Protein AF-U9TV79-F1 (afdb_monomer)

Structure (mmCIF, N/CA/C/O backbone):
data_AF-U9TV79-F1
#
_entry.id   AF-U9TV79-F1
#
loop_
_atom_site.group_PDB
_atom_site.id
_atom_site.type_symbol
_atom_site.label_atom_id
_atom_site.label_alt_id
_atom_site.label_comp_id
_atom_site.label_asym_id
_atom_site.label_entity_id
_atom_site.label_seq_id
_atom_site.pdbx_PDB_ins_code
_atom_site.Cartn_x
_atom_site.Cartn_y
_atom_site.Cartn_z
_atom_site.occupancy
_atom_site.B_iso_or_equiv
_atom_site.auth_seq_id
_atom_site.auth_comp_id
_atom_site.auth_asym_id
_atom_site.auth_atom_id
_atom_site.pdbx_PDB_model_num
ATOM 1 N N . PRO A 1 1 ? -19.596 -10.153 -5.693 1.00 40.66 1 PRO A N 1
ATOM 2 C CA . PRO A 1 1 ? -18.475 -10.473 -4.775 1.00 40.66 1 PRO A CA 1
ATOM 3 C C . PRO A 1 1 ? -17.218 -10.885 -5.562 1.00 40.66 1 PRO A C 1
ATOM 5 O O . PRO A 1 1 ? -17.305 -11.765 -6.406 1.00 40.66 1 PRO A O 1
ATOM 8 N N . GLY A 1 2 ? -16.085 -10.211 -5.334 1.00 53.47 2 GLY A N 1
ATOM 9 C CA . GLY A 1 2 ? -14.837 -10.429 -6.085 1.00 53.47 2 GLY A CA 1
ATOM 10 C C . GLY A 1 2 ? -14.414 -9.195 -6.882 1.00 53.47 2 GLY A C 1
ATOM 11 O O . GLY A 1 2 ? -14.648 -9.118 -8.082 1.00 53.47 2 GLY A O 1
ATOM 12 N N . LEU A 1 3 ? -13.829 -8.206 -6.201 1.00 84.19 3 LEU A N 1
ATOM 13 C CA . LEU A 1 3 ? -13.266 -7.006 -6.843 1.00 84.19 3 LEU A CA 1
ATOM 14 C C . LEU A 1 3 ? -11.780 -6.810 -6.535 1.00 84.19 3 LEU A C 1
ATOM 16 O O . LEU A 1 3 ? -11.086 -6.181 -7.335 1.00 84.19 3 LEU A O 1
ATOM 20 N N . LEU A 1 4 ? -11.300 -7.347 -5.409 1.00 95.25 4 LEU A N 1
ATOM 21 C CA . LEU A 1 4 ? -9.910 -7.231 -4.984 1.00 95.25 4 LEU A CA 1
ATOM 22 C C . LEU A 1 4 ? -9.032 -8.229 -5.741 1.00 95.25 4 LEU A C 1
ATOM 24 O O . LEU A 1 4 ? -9.396 -9.393 -5.891 1.00 95.25 4 LEU A O 1
ATOM 28 N N . ILE A 1 5 ? -7.892 -7.749 -6.227 1.00 95.94 5 ILE A N 1
ATOM 29 C CA . ILE A 1 5 ? -6.886 -8.540 -6.949 1.00 95.94 5 ILE A CA 1
ATOM 30 C C . ILE A 1 5 ? -5.613 -8.743 -6.124 1.00 95.94 5 ILE A C 1
ATOM 32 O O . ILE A 1 5 ? -4.807 -9.610 -6.444 1.00 95.94 5 ILE A O 1
ATOM 36 N N . ASN A 1 6 ? -5.433 -7.958 -5.063 1.00 97.69 6 ASN A N 1
ATOM 37 C CA . ASN A 1 6 ? -4.346 -8.103 -4.110 1.00 97.69 6 ASN A CA 1
ATOM 38 C C . ASN A 1 6 ? -4.843 -7.637 -2.733 1.00 97.69 6 ASN A C 1
ATOM 40 O O . ASN A 1 6 ? -5.549 -6.635 -2.627 1.00 97.69 6 ASN A O 1
ATOM 44 N N . VAL A 1 7 ? -4.548 -8.428 -1.703 1.00 97.75 7 VAL A N 1
ATOM 45 C CA . VAL A 1 7 ? -4.992 -8.235 -0.318 1.00 97.75 7 VAL A CA 1
ATOM 46 C C . VAL A 1 7 ? -3.806 -8.537 0.586 1.00 97.75 7 VAL A C 1
ATOM 48 O O . VAL A 1 7 ? -3.082 -9.499 0.340 1.00 97.75 7 VAL A O 1
ATOM 51 N N . SER A 1 8 ? -3.625 -7.734 1.629 1.00 98.31 8 SER A N 1
ATOM 52 C CA . SER A 1 8 ? -2.598 -7.927 2.647 1.00 98.31 8 SER A CA 1
ATOM 53 C C . SER A 1 8 ? -3.221 -7.841 4.033 1.00 98.31 8 SER A C 1
ATOM 55 O O . SER A 1 8 ? -4.070 -6.985 4.284 1.00 98.31 8 SER A O 1
ATOM 57 N N . VAL A 1 9 ? -2.777 -8.727 4.922 1.00 97.94 9 VAL A N 1
ATOM 58 C CA . VAL A 1 9 ? -3.260 -8.869 6.300 1.00 97.94 9 VAL A CA 1
ATOM 59 C C . VAL A 1 9 ? -2.055 -8.851 7.235 1.00 97.94 9 VAL A C 1
ATOM 61 O O . VAL A 1 9 ? -1.093 -9.579 6.997 1.00 97.94 9 VAL A O 1
ATOM 64 N N . ALA A 1 10 ? -2.116 -8.046 8.291 1.00 97.69 10 ALA A N 1
ATOM 65 C CA . ALA A 1 10 ? -1.122 -8.004 9.357 1.00 97.69 10 ALA A CA 1
ATOM 66 C C . ALA A 1 10 ? -1.587 -8.792 10.594 1.00 97.69 10 ALA A C 1
ATOM 68 O O . ALA A 1 10 ? -2.772 -9.091 10.760 1.00 97.69 10 ALA A O 1
ATOM 69 N N . SER A 1 11 ? -0.650 -9.115 11.489 1.00 96.25 11 SER A N 1
ATOM 70 C CA . SER A 1 11 ? -0.927 -9.867 12.723 1.00 96.25 11 SER A CA 1
ATOM 71 C C . SER A 1 11 ? -1.805 -9.112 13.727 1.00 96.25 11 SER A C 1
ATOM 73 O O . SER A 1 11 ? -2.468 -9.748 14.541 1.00 96.25 11 SER A O 1
ATOM 75 N N . ASP A 1 12 ? -1.846 -7.779 13.655 1.00 96.44 12 ASP A N 1
ATOM 76 C CA . ASP A 1 12 ? -2.717 -6.919 14.468 1.00 96.44 12 ASP A CA 1
ATOM 77 C C . ASP A 1 12 ? -4.168 -6.846 13.945 1.00 96.44 12 ASP A C 1
ATOM 79 O O . ASP A 1 12 ? -5.001 -6.139 14.510 1.00 96.44 12 ASP A O 1
ATOM 83 N N . GLY A 1 13 ? -4.487 -7.582 12.874 1.00 97.19 13 GLY A N 1
ATOM 84 C CA . GLY A 1 13 ? -5.804 -7.580 12.239 1.00 97.19 13 GLY A CA 1
ATOM 85 C C . GLY A 1 13 ? -6.000 -6.468 11.207 1.00 97.19 13 GLY A C 1
ATOM 86 O O . GLY A 1 13 ? -7.083 -6.366 10.628 1.00 97.19 13 GLY A O 1
ATOM 87 N N . THR A 1 14 ? -4.977 -5.655 10.926 1.00 98.06 14 THR A N 1
ATOM 88 C CA . THR A 1 14 ? -5.020 -4.669 9.842 1.00 98.06 14 THR A CA 1
ATOM 89 C C . THR A 1 14 ? -5.138 -5.379 8.499 1.00 98.06 14 THR A C 1
ATOM 91 O O . THR A 1 14 ? -4.324 -6.239 8.165 1.00 98.06 14 THR A O 1
ATOM 94 N N . VAL A 1 15 ? -6.135 -4.997 7.695 1.00 98.31 15 VAL A N 1
ATOM 95 C CA . VAL A 1 15 ? -6.328 -5.547 6.349 1.00 98.31 15 VAL A CA 1
ATOM 96 C C . VAL A 1 15 ? -6.504 -4.434 5.331 1.00 98.31 15 VAL A C 1
ATOM 98 O O . VAL A 1 15 ? -7.324 -3.527 5.503 1.00 98.31 15 VAL A O 1
ATOM 101 N N . TRP A 1 16 ? -5.761 -4.554 4.237 1.00 98.62 16 TRP A N 1
ATOM 102 C CA . TRP A 1 16 ? -5.850 -3.684 3.075 1.00 98.62 16 TRP A CA 1
ATOM 103 C C . TRP A 1 16 ? -6.001 -4.504 1.803 1.00 98.62 16 TRP A C 1
ATOM 105 O O . TRP A 1 16 ? -5.552 -5.645 1.725 1.00 98.62 16 TRP A O 1
ATOM 115 N N . GLY A 1 17 ? -6.601 -3.913 0.779 1.00 98.19 17 GLY A N 1
ATOM 116 C CA . GLY A 1 17 ? -6.682 -4.534 -0.531 1.00 98.19 17 GLY A CA 1
ATOM 117 C C . GLY A 1 17 ? -6.803 -3.523 -1.653 1.00 98.19 17 GLY A C 1
ATOM 118 O O . GLY A 1 17 ? -7.205 -2.379 -1.448 1.00 98.19 17 GLY A O 1
ATOM 119 N N . VAL A 1 18 ? -6.460 -3.967 -2.856 1.00 98.31 18 VAL A N 1
ATOM 120 C CA . VAL A 1 18 ? -6.590 -3.193 -4.091 1.00 98.31 18 VAL A CA 1
ATOM 121 C C . VAL A 1 18 ? -7.464 -3.929 -5.093 1.00 98.31 18 VAL A C 1
ATOM 123 O O . VAL A 1 18 ? -7.394 -5.155 -5.225 1.00 98.31 18 VAL A O 1
ATOM 126 N N . SER A 1 19 ? -8.314 -3.185 -5.798 1.00 97.44 19 SER A N 1
ATOM 127 C CA . SER A 1 19 ? -9.211 -3.731 -6.816 1.00 97.44 19 SER A CA 1
ATOM 128 C C . SER A 1 19 ? -8.578 -3.797 -8.201 1.00 97.44 19 SER A C 1
ATOM 130 O O . SER A 1 19 ? -7.542 -3.188 -8.468 1.00 97.44 19 SER A O 1
ATOM 132 N N . ARG A 1 20 ? -9.246 -4.480 -9.139 1.00 95.62 20 ARG A N 1
ATOM 133 C CA . ARG A 1 20 ? -8.864 -4.465 -10.565 1.00 95.62 20 ARG A CA 1
ATOM 134 C C . ARG A 1 20 ? -8.802 -3.046 -11.155 1.00 95.62 20 ARG A C 1
ATOM 136 O O . ARG A 1 20 ? -7.981 -2.784 -12.028 1.00 95.62 20 ARG A O 1
ATOM 143 N N . ASN A 1 21 ? -9.619 -2.123 -10.643 1.00 96.06 21 ASN A N 1
ATOM 144 C CA . ASN A 1 21 ? -9.626 -0.707 -11.032 1.00 96.06 21 ASN A CA 1
ATOM 145 C C . ASN A 1 21 ? -8.563 0.125 -10.290 1.00 96.06 21 ASN A C 1
ATOM 147 O O . ASN A 1 21 ? -8.567 1.361 -10.371 1.00 96.06 21 ASN A O 1
ATOM 151 N N . ARG A 1 22 ? -7.658 -0.550 -9.567 1.00 97.19 22 ARG A N 1
ATOM 152 C CA . ARG A 1 22 ? -6.606 0.023 -8.721 1.00 97.19 22 ARG A CA 1
ATOM 153 C C . ARG A 1 22 ? -7.135 0.845 -7.545 1.00 97.19 22 ARG A C 1
ATOM 155 O O . ARG A 1 22 ? -6.374 1.595 -6.949 1.00 97.19 22 ARG A O 1
ATOM 162 N N . ASP A 1 23 ? -8.425 0.739 -7.221 1.00 97.88 23 ASP A N 1
ATOM 163 C CA . ASP A 1 23 ? -8.995 1.374 -6.028 1.00 97.88 23 ASP A CA 1
ATOM 164 C C . ASP A 1 23 ? -8.464 0.697 -4.771 1.00 97.88 23 ASP A C 1
ATOM 166 O O . ASP A 1 23 ? -8.329 -0.527 -4.745 1.00 97.88 23 ASP A O 1
ATOM 170 N N . ILE A 1 24 ? -8.191 1.492 -3.742 1.00 98.44 24 ILE A N 1
ATOM 171 C CA . ILE A 1 24 ? -7.613 1.033 -2.483 1.00 98.44 24 ILE A CA 1
ATOM 172 C C . ILE A 1 24 ? -8.725 0.919 -1.445 1.00 98.44 24 ILE A C 1
ATOM 174 O O . ILE A 1 24 ? -9.577 1.800 -1.346 1.00 98.44 24 ILE A O 1
ATOM 178 N N . PHE A 1 25 ? -8.703 -0.145 -0.651 1.00 98.12 25 PHE A N 1
ATOM 179 C CA . PHE A 1 25 ? -9.666 -0.380 0.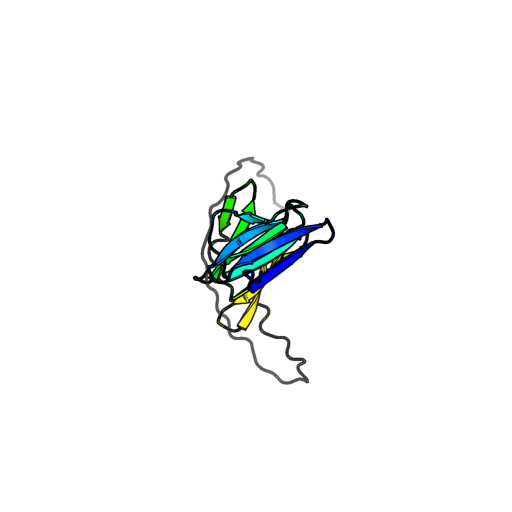414 1.00 98.12 25 PHE A CA 1
ATOM 180 C C . PHE A 1 25 ? -8.967 -0.799 1.706 1.00 98.12 25 PHE A C 1
ATOM 182 O O . PHE A 1 25 ? -8.010 -1.574 1.677 1.00 98.12 25 PHE A O 1
ATOM 189 N N . ARG A 1 26 ? -9.490 -0.328 2.840 1.00 98.06 26 ARG A N 1
ATOM 190 C CA . ARG A 1 26 ? -9.113 -0.756 4.192 1.00 98.06 26 ARG A CA 1
ATOM 191 C C . ARG A 1 26 ? -10.310 -1.429 4.859 1.00 98.06 26 ARG A C 1
ATOM 193 O O . ARG A 1 26 ? -11.423 -0.910 4.796 1.00 98.06 26 ARG A O 1
ATOM 200 N N . TRP A 1 27 ? -10.090 -2.566 5.504 1.00 97.94 27 TRP A N 1
ATOM 201 C CA . TRP A 1 27 ? -11.107 -3.212 6.330 1.00 97.94 27 TRP A CA 1
ATOM 202 C C . TRP A 1 27 ? -11.221 -2.508 7.684 1.00 97.94 27 TRP A C 1
ATOM 204 O O . TRP A 1 27 ? -10.207 -2.266 8.337 1.00 97.94 27 TRP A O 1
ATOM 214 N N . ASN A 1 28 ? -12.442 -2.204 8.125 1.00 96.06 28 ASN A N 1
ATOM 215 C CA . ASN A 1 28 ? -12.691 -1.580 9.433 1.00 96.06 28 ASN A CA 1
ATOM 216 C C . ASN A 1 28 ? -13.182 -2.568 10.513 1.00 96.06 28 ASN A C 1
ATOM 218 O O . ASN A 1 28 ? -13.644 -2.136 11.565 1.00 96.06 28 ASN A O 1
ATOM 222 N N . GLY A 1 29 ? -13.153 -3.877 10.237 1.00 95.88 29 GLY A N 1
ATOM 223 C CA . GLY A 1 29 ? -13.734 -4.915 11.100 1.00 95.88 29 GLY A CA 1
ATOM 224 C C . GLY A 1 29 ? -15.120 -5.397 10.659 1.00 95.88 29 GLY A C 1
ATOM 225 O O . GLY A 1 29 ? -15.538 -6.481 11.060 1.00 95.88 29 GLY A O 1
ATOM 226 N N . LYS A 1 30 ? -15.815 -4.628 9.814 1.00 95.62 30 LYS A N 1
ATOM 227 C CA . LYS A 1 30 ? -17.190 -4.905 9.373 1.00 95.62 30 LYS A CA 1
ATOM 228 C C . LYS A 1 30 ? -17.395 -4.740 7.868 1.00 95.62 30 LYS A C 1
ATOM 230 O O . LYS A 1 30 ? -18.092 -5.544 7.258 1.00 95.62 30 LYS A O 1
ATOM 235 N N . ASP A 1 31 ? -16.800 -3.703 7.293 1.00 95.94 31 ASP A N 1
ATOM 236 C CA . ASP A 1 31 ? -16.974 -3.274 5.914 1.00 95.94 31 ASP A CA 1
ATOM 237 C C . ASP A 1 31 ? -15.626 -2.833 5.312 1.00 95.94 31 ASP A C 1
ATOM 239 O O . ASP A 1 31 ? -14.682 -2.448 6.015 1.00 95.94 31 ASP A O 1
ATOM 243 N N . TRP A 1 32 ? -15.542 -2.861 3.981 1.00 96.50 32 TRP A N 1
ATOM 244 C CA . TRP A 1 32 ? -14.425 -2.281 3.237 1.00 96.50 32 TRP A CA 1
ATOM 245 C C . TRP A 1 32 ? -14.667 -0.789 3.014 1.00 96.50 32 TRP A C 1
ATOM 247 O O . TRP A 1 32 ? -15.640 -0.403 2.368 1.00 96.50 32 TRP A O 1
ATOM 257 N N . ILE A 1 33 ? -13.756 0.047 3.503 1.00 96.75 33 ILE A N 1
ATOM 258 C CA . ILE A 1 33 ? -13.774 1.496 3.295 1.00 96.75 33 ILE A CA 1
ATOM 259 C C . ILE A 1 33 ? -12.813 1.835 2.160 1.00 96.75 33 ILE A C 1
ATOM 261 O O . ILE A 1 33 ? -11.646 1.446 2.205 1.00 96.75 33 ILE A O 1
ATOM 265 N N . GLN A 1 34 ? -13.283 2.572 1.153 1.00 97.00 34 GLN A N 1
ATOM 266 C CA . GLN A 1 34 ? -12.419 3.054 0.078 1.00 97.00 34 GLN A CA 1
ATOM 267 C C . GLN A 1 34 ? -11.489 4.158 0.589 1.00 97.00 34 GLN A C 1
ATOM 269 O O . GLN A 1 34 ? -11.934 5.122 1.211 1.00 97.00 34 GLN A O 1
ATOM 274 N N . ILE A 1 35 ? -10.202 4.027 0.285 1.00 98.19 35 ILE A N 1
ATOM 275 C CA . ILE A 1 35 ? -9.164 5.009 0.585 1.00 98.19 35 ILE A CA 1
ATOM 276 C C . ILE A 1 35 ? -8.723 5.654 -0.730 1.00 98.19 35 ILE A C 1
ATOM 278 O O . ILE A 1 35 ? -8.576 4.979 -1.751 1.00 98.19 35 ILE A O 1
ATOM 282 N N . GLY A 1 36 ? -8.538 6.974 -0.718 1.00 97.75 36 GLY A N 1
ATOM 283 C CA . GLY A 1 36 ? -8.094 7.719 -1.894 1.00 97.75 36 GLY A CA 1
ATOM 284 C C . GLY A 1 36 ? -6.722 7.256 -2.394 1.00 97.75 36 GLY A C 1
ATOM 285 O O . GLY A 1 36 ? -5.867 6.846 -1.610 1.00 97.75 36 GLY A O 1
ATOM 286 N N . GLY A 1 37 ? -6.511 7.346 -3.708 1.00 97.44 37 GLY A N 1
ATOM 287 C CA . GLY A 1 37 ? -5.285 6.909 -4.381 1.00 97.44 37 GLY A CA 1
ATOM 288 C C . GLY A 1 37 ? -5.522 5.756 -5.357 1.00 97.44 37 GLY A C 1
ATOM 289 O O . GLY A 1 37 ? -6.649 5.285 -5.524 1.00 97.44 37 GLY A O 1
ATOM 290 N N . LYS A 1 38 ? -4.451 5.330 -6.038 1.00 98.00 38 LYS A N 1
ATOM 291 C CA . LYS A 1 38 ? -4.470 4.204 -6.979 1.00 98.00 38 LYS A CA 1
ATOM 292 C C . LYS A 1 38 ? -3.208 3.359 -6.849 1.00 98.00 38 LYS A C 1
ATOM 294 O O . LYS A 1 38 ? -2.113 3.876 -7.039 1.00 98.00 38 LYS A O 1
ATOM 299 N N . LEU A 1 39 ? -3.368 2.063 -6.595 1.00 98.56 39 LEU A N 1
ATOM 300 C CA . LEU A 1 39 ? -2.257 1.119 -6.438 1.00 98.56 39 LEU A CA 1
ATOM 301 C C . LEU A 1 39 ? -2.490 -0.153 -7.256 1.00 98.56 39 LEU A C 1
ATOM 303 O O . LEU A 1 39 ? -3.627 -0.589 -7.430 1.00 98.56 39 LEU A O 1
ATOM 307 N N . LYS A 1 40 ? -1.405 -0.754 -7.754 1.00 97.69 40 LYS A N 1
ATOM 308 C CA . LYS A 1 40 ? -1.416 -2.091 -8.371 1.00 97.69 40 LYS A CA 1
ATOM 309 C C . LYS A 1 40 ? -1.107 -3.203 -7.360 1.00 97.69 40 LYS A C 1
ATOM 311 O O . LYS A 1 40 ? -1.540 -4.332 -7.560 1.00 97.69 40 LYS A O 1
ATOM 316 N N . GLN A 1 41 ? -0.404 -2.870 -6.278 1.00 98.19 41 GLN A N 1
ATOM 317 C CA . GLN A 1 41 ? -0.046 -3.768 -5.177 1.00 98.19 41 GLN A CA 1
ATOM 318 C C . GLN A 1 41 ? -0.091 -3.001 -3.850 1.00 98.19 41 GLN A C 1
ATOM 320 O O . GLN A 1 41 ? 0.280 -1.827 -3.807 1.00 98.19 41 GLN A O 1
ATOM 325 N N . ILE A 1 42 ? -0.503 -3.675 -2.777 1.00 98.56 42 ILE A N 1
ATOM 326 C CA . ILE A 1 42 ? -0.464 -3.187 -1.399 1.00 98.56 42 ILE A CA 1
ATOM 327 C C . ILE A 1 42 ? 0.103 -4.260 -0.462 1.00 98.56 42 ILE A C 1
ATOM 329 O O . ILE A 1 42 ? -0.103 -5.457 -0.662 1.00 98.56 42 ILE A O 1
ATOM 333 N N . TYR A 1 43 ? 0.819 -3.825 0.568 1.00 98.44 43 TYR A N 1
ATOM 334 C CA . TYR A 1 43 ? 1.351 -4.665 1.630 1.00 98.44 43 TYR A CA 1
ATOM 335 C C . TYR A 1 43 ? 1.213 -3.948 2.976 1.00 98.44 43 TYR A C 1
ATOM 337 O O . TYR A 1 43 ? 1.394 -2.734 3.063 1.00 98.44 43 TYR A O 1
ATOM 345 N N . THR A 1 44 ? 0.903 -4.693 4.033 1.00 98.25 44 THR A N 1
ATOM 346 C CA . THR A 1 44 ? 0.833 -4.185 5.407 1.00 98.25 44 THR A CA 1
ATOM 347 C C . THR A 1 44 ? 1.458 -5.172 6.384 1.00 98.25 44 THR A C 1
ATOM 349 O O . THR A 1 44 ? 1.264 -6.380 6.255 1.00 98.25 44 THR A O 1
ATOM 352 N N . SER A 1 45 ? 2.201 -4.650 7.358 1.00 97.12 45 SER A N 1
ATOM 353 C CA . SER A 1 45 ? 2.736 -5.405 8.500 1.00 97.12 45 SER A CA 1
ATOM 354 C C . SER A 1 45 ? 2.180 -4.935 9.847 1.00 97.12 45 SER A C 1
ATOM 356 O O . SER A 1 45 ? 2.374 -5.621 10.847 1.00 97.12 45 SER A O 1
ATOM 358 N N . SER A 1 46 ? 1.506 -3.784 9.874 1.00 96.44 46 SER A N 1
ATOM 359 C CA . SER A 1 46 ? 0.764 -3.228 11.011 1.00 96.44 46 SER A CA 1
ATOM 360 C C . SER A 1 46 ? -0.110 -2.057 10.543 1.00 96.44 46 SER A C 1
ATOM 362 O O . SER A 1 46 ? 0.016 -1.596 9.402 1.00 96.44 46 SER A O 1
ATOM 364 N N . GLU A 1 47 ? -0.930 -1.500 11.436 1.00 94.69 47 GLU A N 1
ATOM 365 C CA . GLU A 1 47 ? -1.659 -0.246 11.189 1.00 94.69 47 GLU A CA 1
ATOM 366 C C . GLU A 1 47 ? -0.734 0.922 10.787 1.00 94.69 47 GLU A C 1
ATOM 368 O O . GLU A 1 47 ? -1.109 1.756 9.960 1.00 94.69 47 GLU A O 1
ATOM 373 N N . SER A 1 48 ? 0.484 0.969 11.334 1.00 92.88 48 SER A N 1
ATOM 374 C CA . SER A 1 48 ? 1.479 2.021 11.080 1.00 92.88 48 SER A CA 1
ATOM 375 C C . SER A 1 48 ? 2.425 1.728 9.909 1.00 92.88 48 SER A C 1
ATOM 377 O O . SER A 1 48 ? 3.198 2.602 9.507 1.00 92.88 48 SER A O 1
ATOM 379 N N . SER A 1 49 ? 2.363 0.523 9.338 1.00 95.06 49 SER A N 1
ATOM 380 C CA . SER A 1 49 ? 3.265 0.064 8.282 1.00 95.06 49 SER A CA 1
ATOM 381 C C . SER A 1 49 ? 2.459 -0.502 7.120 1.00 95.06 49 SER A C 1
ATOM 383 O O . SER A 1 49 ? 2.182 -1.701 7.036 1.00 95.06 49 SER A O 1
ATOM 385 N N . VAL A 1 50 ? 2.086 0.396 6.207 1.00 97.56 50 VAL A N 1
ATOM 386 C CA . VAL A 1 50 ? 1.364 0.089 4.968 1.00 97.56 50 VAL A CA 1
ATOM 387 C C . VAL A 1 50 ? 2.102 0.732 3.800 1.00 97.56 50 VAL A C 1
ATOM 389 O O . VAL A 1 50 ? 2.353 1.939 3.801 1.00 97.56 50 VAL A O 1
ATOM 392 N N . VAL A 1 51 ? 2.429 -0.067 2.790 1.00 97.69 51 VAL A N 1
ATOM 393 C CA . VAL A 1 51 ? 3.073 0.383 1.551 1.00 97.69 51 VAL A CA 1
ATOM 394 C C . VAL A 1 51 ? 2.351 -0.154 0.335 1.00 97.69 51 VAL A C 1
ATOM 396 O O . VAL A 1 51 ? 1.663 -1.169 0.390 1.00 97.69 51 VAL A O 1
ATOM 399 N N . GLY A 1 52 ? 2.544 0.506 -0.793 1.00 98.00 52 GLY A N 1
ATOM 400 C CA . GLY A 1 52 ? 2.069 0.012 -2.067 1.00 98.00 52 GLY A CA 1
ATOM 401 C C .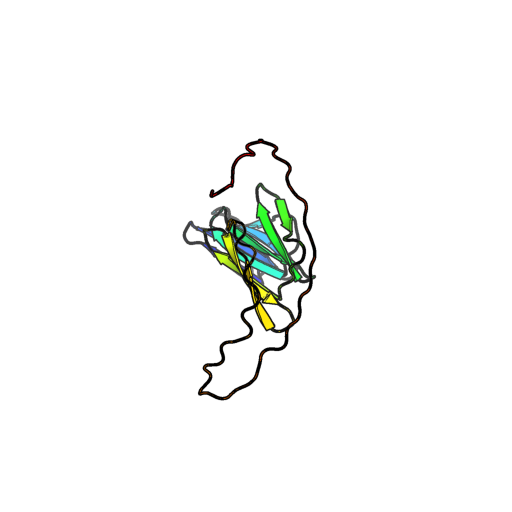 GLY A 1 52 ? 2.872 0.550 -3.230 1.00 98.00 52 GLY A C 1
ATOM 402 O O . GLY A 1 52 ? 3.715 1.435 -3.079 1.00 98.00 52 GLY A O 1
ATOM 403 N N . ILE A 1 53 ? 2.581 -0.006 -4.398 1.00 98.19 53 ILE A N 1
ATOM 404 C CA . ILE A 1 53 ? 3.155 0.429 -5.667 1.00 98.19 53 ILE A CA 1
ATOM 405 C C . ILE A 1 53 ? 2.027 0.897 -6.581 1.00 98.19 53 ILE A C 1
ATOM 407 O O . ILE A 1 53 ? 0.996 0.224 -6.697 1.00 98.19 53 ILE A O 1
ATOM 411 N N . ASP A 1 54 ? 2.208 2.047 -7.227 1.00 98.19 54 ASP A N 1
ATOM 412 C CA . ASP A 1 54 ? 1.274 2.558 -8.232 1.00 98.19 54 ASP A CA 1
ATOM 413 C C . ASP A 1 54 ? 1.518 1.958 -9.631 1.00 98.19 54 ASP A C 1
ATOM 415 O O . ASP A 1 54 ? 2.359 1.088 -9.844 1.00 98.19 54 ASP A O 1
ATOM 419 N N . ILE A 1 55 ? 0.752 2.396 -10.631 1.00 97.19 55 ILE A N 1
ATOM 420 C CA . ILE A 1 55 ? 0.905 1.887 -12.004 1.00 97.19 55 ILE A CA 1
ATOM 421 C C . ILE A 1 55 ? 2.234 2.296 -12.669 1.00 97.19 55 ILE A C 1
ATOM 423 O O . ILE A 1 55 ? 2.632 1.686 -13.654 1.00 97.19 55 ILE A O 1
ATOM 427 N N . ASN A 1 56 ? 2.915 3.314 -12.138 1.00 97.25 56 ASN A N 1
ATOM 428 C CA . ASN A 1 56 ? 4.166 3.863 -12.662 1.00 97.25 56 ASN A CA 1
ATOM 429 C C . ASN A 1 56 ? 5.401 3.330 -11.914 1.00 97.25 56 ASN A C 1
ATOM 431 O O . ASN A 1 56 ? 6.498 3.888 -12.071 1.00 97.25 56 ASN A O 1
ATOM 435 N N . ASN A 1 57 ? 5.209 2.282 -11.107 1.00 97.25 57 ASN A N 1
ATOM 436 C CA . ASN A 1 57 ? 6.197 1.662 -10.230 1.00 97.25 57 ASN A CA 1
ATOM 437 C C . ASN A 1 57 ? 6.691 2.569 -9.094 1.00 97.25 57 ASN A C 1
ATOM 439 O O . ASN A 1 57 ? 7.710 2.268 -8.479 1.00 97.25 57 ASN A O 1
ATOM 443 N N . ASN A 1 58 ? 5.993 3.666 -8.787 1.00 97.00 58 ASN A N 1
ATOM 444 C CA . ASN A 1 58 ? 6.344 4.491 -7.635 1.00 97.00 58 ASN A CA 1
ATOM 445 C C . ASN A 1 58 ? 5.985 3.750 -6.348 1.00 97.00 58 ASN A C 1
ATOM 447 O O . ASN A 1 58 ? 4.899 3.180 -6.244 1.00 97.00 58 ASN A O 1
ATOM 451 N N . VAL A 1 59 ? 6.873 3.809 -5.360 1.00 96.31 59 VAL A N 1
ATOM 452 C CA . VAL A 1 59 ? 6.655 3.216 -4.039 1.00 96.31 59 VAL A CA 1
ATOM 453 C C . VAL A 1 59 ? 6.056 4.270 -3.112 1.00 96.31 59 VAL A C 1
ATOM 455 O O . VAL A 1 59 ? 6.616 5.358 -2.964 1.00 96.31 59 VAL A O 1
ATOM 458 N N . LEU A 1 60 ? 4.924 3.962 -2.479 1.00 96.81 60 LEU A N 1
ATOM 459 C CA . LEU A 1 60 ? 4.222 4.863 -1.566 1.00 96.81 60 LEU A CA 1
ATOM 460 C C . LEU A 1 60 ? 4.023 4.210 -0.198 1.00 96.81 60 LEU A C 1
ATOM 462 O O . LEU A 1 60 ? 3.737 3.019 -0.113 1.00 96.81 60 LEU A O 1
ATOM 466 N N . GLN A 1 61 ? 4.117 5.005 0.865 1.00 96.00 61 GLN A N 1
ATOM 467 C CA . GLN A 1 61 ? 3.780 4.630 2.234 1.00 96.00 61 GLN A CA 1
ATOM 468 C C . GLN A 1 61 ? 2.545 5.401 2.694 1.00 96.00 61 GLN A C 1
ATOM 470 O O . GLN A 1 61 ? 2.467 6.614 2.500 1.00 96.00 61 GLN A O 1
ATOM 475 N N . TYR A 1 62 ? 1.597 4.720 3.329 1.00 97.25 62 TYR A N 1
ATOM 476 C CA . TYR A 1 62 ? 0.464 5.387 3.960 1.00 97.25 62 TYR A CA 1
ATOM 477 C C . TYR A 1 62 ? 0.863 5.875 5.353 1.00 97.25 62 TYR A C 1
ATOM 479 O O . TYR A 1 62 ? 1.227 5.073 6.212 1.00 97.25 62 TYR A O 1
ATOM 487 N N . LYS A 1 63 ? 0.808 7.188 5.572 1.00 93.38 63 LYS A N 1
ATOM 488 C CA . LYS A 1 63 ? 1.125 7.849 6.843 1.00 93.38 63 LYS A CA 1
ATOM 489 C C . LYS A 1 63 ? 0.152 8.991 7.080 1.00 93.38 63 LYS A C 1
ATOM 491 O O . LYS A 1 63 ? -0.117 9.766 6.167 1.00 93.38 63 LYS A O 1
ATOM 496 N N . ASP A 1 64 ? -0.387 9.069 8.293 1.00 93.44 64 ASP A N 1
ATOM 497 C CA . ASP A 1 64 ? -1.248 10.171 8.744 1.00 93.44 64 ASP A CA 1
ATOM 498 C C . ASP A 1 64 ? -2.407 10.492 7.781 1.00 93.44 64 ASP A C 1
ATOM 500 O O . ASP A 1 64 ? -2.749 11.645 7.523 1.00 93.44 64 ASP A O 1
ATOM 504 N N . GLY A 1 65 ? -3.016 9.450 7.207 1.00 94.12 65 GLY A N 1
ATOM 505 C CA . GLY A 1 65 ? -4.139 9.598 6.279 1.00 94.12 65 GLY A CA 1
ATOM 506 C C . GLY A 1 65 ? -3.754 9.902 4.828 1.00 94.12 65 GLY A C 1
ATOM 507 O O . GLY A 1 65 ? -4.642 10.118 4.007 1.00 94.12 65 GLY A O 1
ATOM 508 N N . GLN A 1 66 ? -2.461 9.941 4.500 1.00 96.50 66 GLN A N 1
ATOM 509 C CA . GLN A 1 66 ? -1.945 10.345 3.192 1.00 96.50 66 GLN A CA 1
ATOM 510 C C . GLN A 1 66 ? -0.974 9.312 2.615 1.00 96.50 66 GLN A C 1
ATOM 512 O O . GLN A 1 66 ? -0.283 8.603 3.344 1.00 96.50 66 GLN A O 1
ATOM 517 N N . TRP A 1 67 ? -0.882 9.260 1.286 1.00 97.69 67 TRP A N 1
ATOM 518 C CA . TRP A 1 67 ? 0.151 8.493 0.589 1.00 97.69 67 TRP A CA 1
ATOM 519 C C . TRP A 1 67 ? 1.388 9.360 0.366 1.00 97.69 67 TRP A C 1
ATOM 521 O O . TRP A 1 67 ? 1.340 10.351 -0.363 1.00 97.69 67 TRP A O 1
ATOM 531 N N . LEU A 1 68 ? 2.502 8.969 0.976 1.00 95.75 68 LEU A N 1
ATOM 532 C CA . LEU A 1 68 ? 3.802 9.610 0.824 1.00 95.75 68 LEU A CA 1
ATOM 533 C C . LEU A 1 68 ? 4.684 8.761 -0.086 1.00 95.75 68 LEU A C 1
ATOM 535 O O . LEU A 1 68 ? 4.919 7.588 0.186 1.00 95.75 68 LEU A O 1
ATOM 539 N N . GLN A 1 69 ? 5.185 9.349 -1.166 1.00 94.50 69 GLN A N 1
ATOM 540 C CA . GLN A 1 69 ? 6.054 8.650 -2.108 1.00 94.50 69 GLN A CA 1
ATOM 541 C C . GLN A 1 69 ? 7.506 8.606 -1.606 1.00 94.50 69 GLN A C 1
ATOM 543 O O . GLN A 1 69 ? 8.067 9.638 -1.229 1.00 94.50 69 GLN A O 1
ATOM 548 N N . TYR A 1 70 ? 8.143 7.435 -1.690 1.00 90.12 70 TYR A N 1
ATOM 5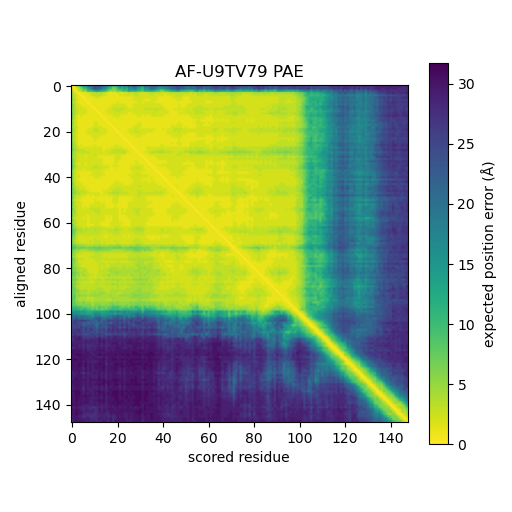49 C CA . TYR A 1 70 ? 9.599 7.333 -1.634 1.00 90.12 70 TYR A CA 1
ATOM 550 C C . TYR A 1 70 ? 10.182 7.844 -2.951 1.00 90.12 70 TYR A C 1
ATOM 552 O O . TYR A 1 70 ? 9.888 7.320 -4.028 1.00 90.12 70 TYR A O 1
ATOM 560 N N . LYS A 1 71 ? 10.974 8.914 -2.871 1.00 86.06 71 LYS A N 1
ATOM 561 C CA . LYS A 1 71 ? 11.612 9.513 -4.046 1.00 86.06 71 LYS A CA 1
ATOM 562 C C . LYS A 1 71 ? 12.752 8.620 -4.537 1.00 86.06 71 LYS A C 1
ATOM 564 O O . LYS A 1 71 ? 13.363 7.908 -3.747 1.00 86.06 71 LYS A O 1
ATOM 569 N N . ASP A 1 72 ? 12.999 8.666 -5.842 1.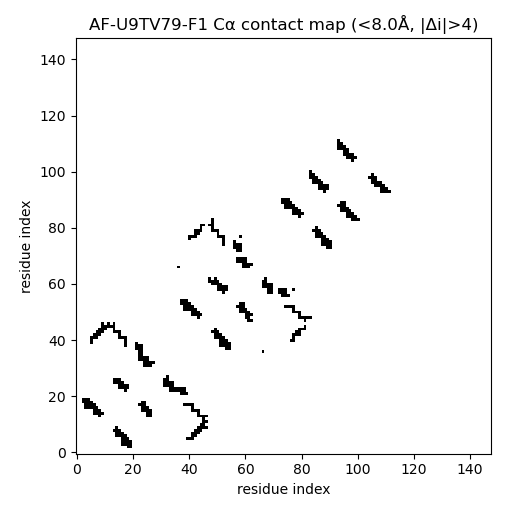00 82.75 72 ASP A N 1
ATOM 570 C CA . ASP A 1 72 ? 14.152 8.045 -6.513 1.00 82.75 72 ASP A CA 1
ATOM 571 C C . ASP A 1 72 ? 14.235 6.509 -6.451 1.00 82.75 72 ASP A C 1
ATOM 573 O O . ASP A 1 72 ? 15.224 5.923 -6.883 1.00 82.75 72 ASP A O 1
ATOM 577 N N . ILE A 1 73 ? 13.171 5.843 -5.997 1.00 83.69 73 ILE A N 1
ATOM 578 C CA . ILE A 1 73 ? 13.031 4.389 -6.054 1.00 83.69 73 ILE A CA 1
ATOM 579 C C . ILE A 1 73 ? 11.788 4.008 -6.860 1.00 83.69 73 ILE A C 1
ATOM 581 O O . ILE A 1 73 ? 10.705 4.577 -6.688 1.00 83.69 73 ILE A O 1
ATOM 585 N N . LYS A 1 74 ? 11.953 3.024 -7.745 1.00 92.75 74 LYS A N 1
ATOM 586 C CA . LYS A 1 74 ? 10.860 2.383 -8.471 1.00 92.75 74 LYS A CA 1
ATOM 587 C C . LYS A 1 74 ? 10.974 0.880 -8.342 1.00 92.75 74 LYS A C 1
ATOM 589 O O . LYS A 1 74 ? 12.041 0.338 -8.599 1.00 92.75 74 LYS A O 1
ATOM 594 N N . LEU A 1 75 ? 9.881 0.228 -7.967 1.00 94.06 75 LEU A N 1
ATOM 595 C CA . LEU A 1 75 ? 9.850 -1.214 -7.741 1.00 94.06 75 LEU A CA 1
ATOM 596 C C . LEU A 1 75 ? 8.668 -1.848 -8.470 1.00 94.06 75 LEU A C 1
ATOM 598 O O . LEU A 1 75 ? 7.611 -1.236 -8.615 1.00 94.06 75 LEU A O 1
ATOM 602 N N . GLU A 1 76 ? 8.847 -3.087 -8.911 1.00 95.81 76 GLU A N 1
ATOM 603 C CA . GLU A 1 76 ? 7.777 -3.932 -9.439 1.00 95.81 76 GLU A CA 1
ATOM 604 C C . GLU A 1 76 ? 6.983 -4.611 -8.318 1.00 95.81 76 GLU A C 1
ATOM 606 O O . GLU A 1 76 ? 5.767 -4.774 -8.432 1.00 95.81 76 GLU A O 1
ATOM 611 N N . ASN A 1 77 ? 7.657 -4.941 -7.214 1.00 93.38 77 ASN A N 1
ATOM 612 C CA . ASN A 1 77 ? 7.083 -5.524 -6.003 1.00 93.38 77 ASN A CA 1
ATOM 613 C C . ASN A 1 77 ? 7.658 -4.842 -4.756 1.00 93.38 77 ASN A C 1
ATOM 615 O O . ASN A 1 77 ? 8.809 -4.413 -4.753 1.00 93.38 77 ASN A O 1
ATOM 619 N N . VAL A 1 78 ? 6.853 -4.772 -3.692 1.00 95.56 78 VAL A N 1
ATOM 620 C CA . VAL A 1 78 ? 7.286 -4.262 -2.392 1.00 95.56 78 VAL A CA 1
ATOM 621 C C . VAL A 1 78 ? 6.740 -5.101 -1.237 1.00 95.56 78 VAL A C 1
ATOM 623 O O . VAL A 1 78 ? 5.591 -5.555 -1.263 1.00 95.56 78 VAL A O 1
ATOM 626 N N . ALA A 1 79 ? 7.545 -5.228 -0.189 1.00 92.00 79 ALA A N 1
ATOM 627 C CA . ALA A 1 79 ? 7.155 -5.658 1.144 1.00 92.00 79 ALA A CA 1
ATOM 628 C C . ALA A 1 79 ? 7.738 -4.693 2.190 1.00 92.00 79 ALA A C 1
ATOM 630 O O . ALA A 1 79 ? 8.756 -4.042 1.949 1.00 92.00 79 ALA A O 1
ATOM 631 N N . ILE A 1 80 ? 7.100 -4.601 3.358 1.00 92.56 80 ILE A N 1
ATOM 632 C CA . ILE A 1 80 ? 7.577 -3.789 4.486 1.00 92.56 80 ILE A CA 1
ATOM 633 C C . ILE A 1 80 ? 7.546 -4.607 5.781 1.00 92.56 80 ILE A C 1
ATOM 635 O O . ILE A 1 80 ? 6.658 -5.440 5.970 1.00 92.56 80 ILE A O 1
ATOM 639 N N . SER A 1 81 ? 8.524 -4.392 6.660 1.00 90.88 81 SER A N 1
ATOM 640 C CA . SER A 1 81 ? 8.536 -4.931 8.021 1.00 90.88 81 SER A CA 1
ATOM 641 C C . SER A 1 81 ? 7.837 -3.992 9.007 1.00 90.88 81 SER A C 1
ATOM 643 O O . SER A 1 81 ? 7.631 -2.812 8.728 1.00 90.88 81 SER A O 1
ATOM 645 N N . ILE A 1 82 ? 7.547 -4.491 10.211 1.00 88.94 82 ILE A N 1
ATOM 646 C CA . ILE A 1 82 ? 6.966 -3.681 11.294 1.00 88.94 82 ILE A CA 1
ATOM 647 C C . ILE A 1 82 ? 7.863 -2.504 11.726 1.00 88.94 82 ILE A C 1
ATOM 649 O O . ILE A 1 82 ? 7.366 -1.476 12.173 1.00 88.94 82 ILE A O 1
ATOM 653 N N . ASP A 1 83 ? 9.177 -2.613 11.506 1.00 87.00 83 ASP A N 1
ATOM 654 C CA . ASP A 1 83 ? 10.157 -1.545 11.760 1.00 87.00 83 ASP A CA 1
ATOM 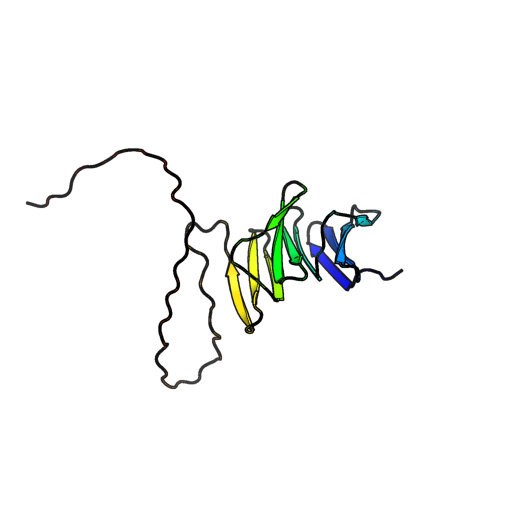655 C C . ASP A 1 83 ? 10.293 -0.560 10.585 1.00 87.00 83 ASP A C 1
ATOM 657 O O . ASP A 1 83 ? 11.147 0.327 10.592 1.00 87.00 83 ASP A O 1
ATOM 661 N N . ASN A 1 84 ? 9.442 -0.704 9.567 1.00 86.38 84 ASN A N 1
ATOM 662 C CA . ASN A 1 84 ? 9.446 0.040 8.311 1.00 86.38 84 ASN A CA 1
ATOM 663 C C . ASN A 1 84 ? 10.650 -0.207 7.390 1.00 86.38 84 ASN A C 1
ATOM 665 O O . ASN A 1 84 ? 10.907 0.602 6.497 1.00 86.38 84 ASN A O 1
ATOM 669 N N . ASN A 1 85 ? 11.354 -1.332 7.542 1.00 88.81 85 ASN A N 1
ATOM 670 C CA . ASN A 1 85 ? 12.333 -1.753 6.540 1.00 88.81 85 ASN A CA 1
ATOM 671 C C . ASN A 1 85 ? 11.599 -2.266 5.304 1.00 88.81 85 ASN A C 1
ATOM 673 O O . ASN A 1 85 ? 10.694 -3.091 5.412 1.00 88.81 85 ASN A O 1
ATOM 677 N N . LEU A 1 86 ? 12.003 -1.791 4.135 1.00 90.38 86 LEU A N 1
ATOM 678 C CA . LEU A 1 86 ? 11.356 -2.064 2.863 1.00 90.38 86 LEU A CA 1
ATOM 679 C C . LEU A 1 86 ? 12.245 -2.962 2.011 1.00 90.38 86 LEU A C 1
ATOM 681 O O . LEU A 1 86 ? 13.453 -2.753 1.936 1.00 90.38 86 LEU A O 1
ATOM 685 N N . TRP A 1 87 ? 11.634 -3.950 1.374 1.00 91.19 87 TRP A N 1
ATOM 686 C CA . TRP A 1 87 ? 12.285 -4.841 0.422 1.00 91.19 87 TRP A CA 1
ATOM 687 C C . TRP A 1 87 ? 11.479 -4.875 -0.864 1.00 91.19 87 TRP A C 1
ATOM 689 O O . TRP A 1 87 ? 10.254 -4.751 -0.834 1.00 91.19 87 TRP A O 1
ATOM 699 N N . GLY A 1 88 ? 12.147 -5.075 -1.987 1.00 90.31 88 GLY A N 1
ATOM 700 C CA . GLY A 1 88 ? 11.461 -5.281 -3.248 1.00 90.31 88 GLY A CA 1
ATOM 701 C C . GLY A 1 88 ? 12.417 -5.543 -4.389 1.00 90.31 88 GLY A C 1
ATOM 702 O O . GLY A 1 88 ? 13.629 -5.601 -4.197 1.00 90.31 88 GLY A O 1
ATOM 703 N N . ILE A 1 89 ? 11.843 -5.699 -5.570 1.00 89.00 89 ILE A N 1
ATOM 704 C CA . ILE A 1 89 ? 12.588 -5.8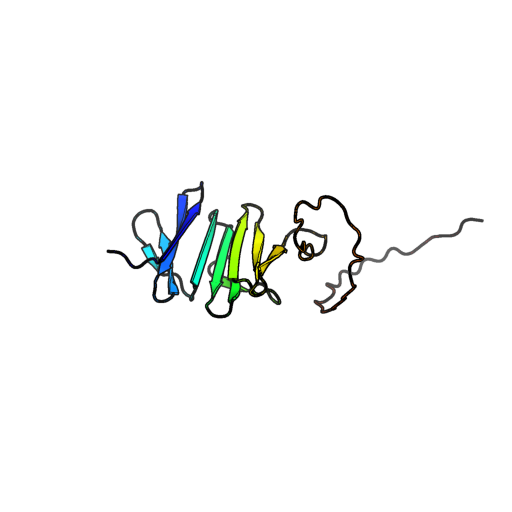63 -6.816 1.00 89.00 89 ILE A CA 1
ATOM 705 C C . ILE A 1 89 ? 12.215 -4.749 -7.778 1.00 89.00 89 ILE A C 1
ATOM 707 O O . ILE A 1 89 ? 11.064 -4.304 -7.786 1.00 89.00 89 ILE A O 1
ATOM 711 N N . ASP A 1 90 ? 13.168 -4.290 -8.574 1.00 91.56 90 ASP A N 1
ATOM 712 C CA . ASP A 1 90 ? 12.904 -3.333 -9.643 1.00 91.56 90 ASP A CA 1
ATOM 713 C C . ASP A 1 90 ? 12.553 -4.026 -10.974 1.00 91.56 90 ASP A C 1
ATOM 715 O O . ASP A 1 90 ? 12.389 -5.245 -11.054 1.00 91.56 90 ASP A O 1
ATOM 719 N N . SER A 1 91 ? 12.406 -3.233 -12.038 1.00 90.31 91 SER A N 1
ATOM 720 C CA . SER A 1 91 ? 12.130 -3.741 -13.388 1.00 90.31 91 SER A CA 1
ATOM 721 C C . SER A 1 91 ? 13.317 -4.463 -14.038 1.00 90.31 91 SER A C 1
ATOM 723 O O . SER A 1 91 ? 13.156 -5.036 -15.111 1.00 90.31 91 SER A O 1
ATOM 725 N N . MET A 1 92 ? 14.508 -4.379 -13.442 1.00 90.19 92 MET A N 1
ATOM 726 C CA . MET A 1 92 ? 15.717 -5.092 -13.854 1.00 90.19 92 MET A CA 1
ATOM 727 C C . MET A 1 92 ? 15.933 -6.377 -13.040 1.00 90.19 92 MET A C 1
ATOM 729 O O . MET A 1 92 ? 16.969 -7.013 -13.198 1.00 90.19 92 MET A O 1
ATOM 733 N N . GLU A 1 93 ? 14.955 -6.767 -12.213 1.00 88.25 93 GLU A N 1
ATOM 734 C CA . GLU A 1 93 ? 15.009 -7.925 -11.309 1.00 88.25 93 GLU A CA 1
ATOM 735 C C . GLU A 1 93 ? 16.055 -7.793 -10.186 1.00 88.25 93 GLU A C 1
ATOM 737 O O . GLU A 1 93 ? 16.337 -8.756 -9.472 1.00 88.25 93 GLU A O 1
ATOM 742 N N . GLU A 1 94 ? 16.596 -6.592 -9.973 1.00 87.19 94 GLU A N 1
ATOM 743 C CA . GLU A 1 94 ? 17.542 -6.328 -8.895 1.00 87.19 94 GLU A CA 1
ATOM 744 C C . GLU A 1 94 ? 16.798 -6.196 -7.565 1.00 87.19 94 GLU A C 1
ATOM 746 O O . GLU A 1 94 ? 15.740 -5.567 -7.478 1.00 87.19 94 GLU A O 1
ATOM 751 N N . ILE A 1 95 ? 17.361 -6.781 -6.504 1.00 84.06 95 ILE A N 1
ATOM 752 C CA . ILE A 1 95 ? 16.783 -6.735 -5.157 1.00 84.06 95 ILE A CA 1
ATOM 753 C C . ILE A 1 95 ? 17.243 -5.462 -4.448 1.00 84.06 95 ILE A C 1
ATOM 755 O O . ILE A 1 95 ? 18.439 -5.209 -4.307 1.00 84.06 95 ILE A O 1
ATOM 759 N N . TYR A 1 96 ? 16.284 -4.712 -3.917 1.00 83.44 96 TYR A N 1
ATOM 760 C CA . TYR A 1 96 ? 16.500 -3.515 -3.115 1.00 83.44 96 TYR A CA 1
ATOM 761 C C . TYR A 1 96 ? 16.082 -3.747 -1.666 1.00 83.44 96 TYR A C 1
ATOM 763 O O . TYR A 1 96 ? 15.017 -4.304 -1.394 1.00 83.44 96 TYR A O 1
ATOM 771 N N . MET A 1 97 ? 16.892 -3.238 -0.737 1.00 84.12 97 MET A N 1
ATOM 772 C CA . MET A 1 97 ? 16.527 -3.082 0.667 1.00 84.12 97 MET A CA 1
ATOM 773 C C . MET A 1 97 ? 16.691 -1.614 1.069 1.00 84.12 97 MET A C 1
ATOM 775 O O . MET A 1 97 ? 17.744 -1.011 0.882 1.00 84.12 97 MET A O 1
ATOM 779 N N . PHE A 1 98 ? 15.657 -1.044 1.677 1.00 80.38 98 PHE A N 1
ATOM 780 C CA . PHE A 1 98 ? 15.636 0.337 2.136 1.00 80.38 98 PHE A CA 1
ATOM 781 C C . PHE A 1 98 ? 15.287 0.401 3.627 1.00 80.38 98 PHE A C 1
ATOM 783 O O . PHE A 1 98 ? 14.286 -0.159 4.068 1.00 80.38 98 PHE A O 1
ATOM 790 N N . GLN A 1 99 ? 16.115 1.094 4.409 1.00 81.69 99 GLN A N 1
ATOM 791 C CA . GLN A 1 99 ? 15.946 1.246 5.856 1.00 81.69 99 GLN A CA 1
ATOM 792 C C . GLN A 1 99 ? 15.782 2.739 6.189 1.00 81.69 99 GLN A C 1
ATOM 794 O O . GLN A 1 99 ? 16.780 3.444 6.331 1.00 81.69 99 GLN A O 1
ATOM 799 N N . PRO A 1 100 ? 14.545 3.255 6.295 1.00 63.78 100 PRO A N 1
ATOM 800 C CA . PRO A 1 100 ? 14.297 4.688 6.475 1.00 63.78 100 PRO A CA 1
ATOM 801 C C . PRO A 1 100 ? 14.847 5.252 7.787 1.00 63.78 100 PRO A C 1
ATOM 803 O O . PRO A 1 100 ? 15.128 6.444 7.867 1.00 63.78 100 PRO A O 1
ATOM 806 N N . ASN A 1 101 ? 14.967 4.405 8.812 1.00 62.16 101 ASN A N 1
ATOM 807 C CA . ASN A 1 101 ? 15.384 4.798 10.158 1.00 62.16 101 ASN A CA 1
ATOM 808 C C . ASN A 1 101 ? 16.870 4.524 10.422 1.00 62.16 101 ASN A C 1
ATOM 810 O O . ASN A 1 101 ? 17.356 4.769 11.526 1.00 62.16 101 ASN A O 1
ATOM 814 N N . SER A 1 102 ? 17.593 4.014 9.425 1.00 55.16 102 SER A N 1
ATOM 815 C CA . SER A 1 102 ? 19.027 3.818 9.537 1.00 55.16 102 SER A CA 1
ATOM 816 C C . SER A 1 102 ? 19.726 5.150 9.306 1.00 55.16 102 SER A C 1
ATOM 818 O O . SER A 1 102 ? 19.593 5.781 8.263 1.00 55.16 102 SER A O 1
ATOM 820 N N . THR A 1 103 ? 20.520 5.572 10.287 1.00 44.91 103 THR A N 1
ATOM 821 C CA . THR A 1 103 ? 21.494 6.663 10.127 1.00 44.91 103 THR A CA 1
ATOM 822 C C . THR A 1 103 ? 22.617 6.296 9.149 1.00 44.91 103 THR A C 1
ATOM 824 O O . THR A 1 103 ? 23.441 7.139 8.804 1.00 44.91 103 THR A O 1
ATOM 827 N N . THR A 1 104 ? 22.640 5.049 8.676 1.00 40.38 104 THR A N 1
ATOM 828 C CA . THR A 1 104 ? 23.473 4.564 7.581 1.00 40.38 104 THR A CA 1
ATOM 829 C C . THR A 1 104 ? 22.653 4.493 6.297 1.00 40.38 104 THR A C 1
ATOM 831 O O . THR A 1 104 ? 21.550 3.950 6.302 1.00 40.38 104 THR A O 1
ATOM 834 N N . SER A 1 105 ? 23.210 5.035 5.211 1.00 45.44 105 SER A N 1
ATOM 835 C CA . SER A 1 105 ? 22.614 5.108 3.872 1.00 45.44 105 SER A CA 1
ATOM 836 C C . SER A 1 105 ? 21.904 3.816 3.434 1.00 45.44 105 SER A C 1
ATOM 838 O O . SER A 1 105 ? 22.340 2.729 3.823 1.00 45.44 105 SER A O 1
ATOM 840 N N . PRO A 1 106 ? 20.858 3.908 2.585 1.00 48.72 106 PRO A N 1
ATOM 841 C CA . PRO A 1 106 ? 20.183 2.735 2.038 1.00 48.72 106 PRO A CA 1
ATOM 842 C C . PRO A 1 106 ? 21.197 1.763 1.430 1.00 48.72 106 PRO A C 1
ATOM 844 O O . PRO A 1 106 ? 22.090 2.165 0.680 1.00 48.72 106 PRO A O 1
ATOM 847 N N . LEU A 1 107 ? 21.093 0.490 1.811 1.00 48.97 107 LEU A N 1
ATOM 848 C CA . LEU A 1 107 ? 22.039 -0.532 1.391 1.00 48.97 107 LEU A CA 1
ATOM 849 C C . LEU A 1 107 ? 21.786 -0.866 -0.089 1.00 48.97 107 LEU A C 1
ATOM 851 O O . LEU A 1 107 ? 20.667 -1.160 -0.501 1.00 48.97 107 LEU A O 1
ATOM 855 N N . ILE A 1 108 ? 22.858 -0.734 -0.872 1.00 54.53 108 ILE A N 1
ATOM 856 C CA . ILE A 1 108 ? 22.964 -0.903 -2.3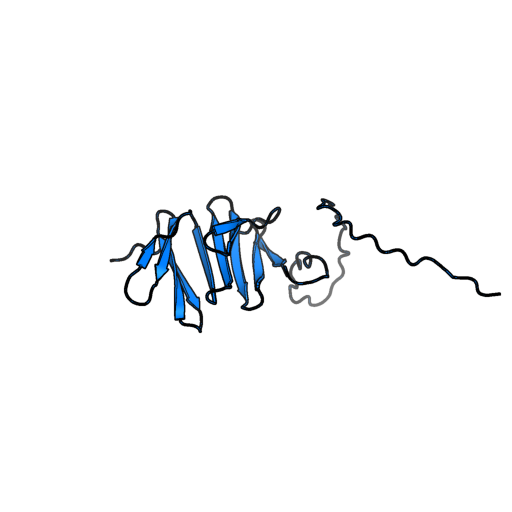31 1.00 54.53 108 ILE A CA 1
ATOM 857 C C . ILE A 1 108 ? 22.381 -2.261 -2.774 1.00 54.53 108 ILE A C 1
ATOM 859 O O . ILE A 1 108 ? 22.476 -3.215 -1.995 1.00 54.53 108 ILE A O 1
ATOM 863 N N . PRO A 1 109 ? 21.828 -2.382 -4.004 1.00 43.03 109 PRO A N 1
ATOM 864 C CA . PRO A 1 109 ? 21.410 -3.660 -4.577 1.00 43.03 109 PRO A CA 1
ATOM 865 C C . PRO A 1 109 ? 22.455 -4.749 -4.345 1.00 43.03 109 PRO A C 1
ATOM 867 O O . PRO A 1 109 ? 23.621 -4.619 -4.731 1.00 43.03 109 PRO A O 1
ATOM 870 N N . THR A 1 110 ? 22.044 -5.834 -3.694 1.00 41.25 110 THR A N 1
ATOM 871 C CA . THR A 1 110 ? 22.874 -7.029 -3.596 1.00 41.25 110 THR A CA 1
ATOM 872 C C . THR A 1 110 ? 22.692 -7.789 -4.899 1.00 41.25 110 THR A C 1
ATOM 874 O O . THR A 1 110 ? 21.833 -8.667 -4.981 1.00 41.25 110 THR A O 1
ATOM 877 N N . SER A 1 111 ? 23.464 -7.428 -5.930 1.00 41.16 111 SER A N 1
ATOM 878 C CA . SER A 1 111 ? 23.555 -8.237 -7.149 1.00 41.16 111 SER A CA 1
ATOM 879 C C . SER A 1 111 ? 23.782 -9.687 -6.721 1.00 41.16 111 SER A C 1
ATOM 881 O O . SER A 1 111 ? 24.722 -9.957 -5.967 1.00 41.16 111 SER A O 1
ATOM 883 N N . SER A 1 112 ? 22.880 -10.573 -7.131 1.00 38.47 112 SER A N 1
ATOM 884 C CA . SER A 1 112 ? 22.706 -11.938 -6.635 1.00 38.47 112 SER A CA 1
ATOM 885 C C . SER A 1 112 ? 23.979 -12.607 -6.096 1.00 38.47 112 SER A C 1
ATOM 887 O O . SER A 1 112 ? 24.939 -12.838 -6.838 1.00 38.47 112 SER A O 1
ATOM 889 N N . THR A 1 113 ? 23.939 -13.083 -4.855 1.00 34.41 113 THR A N 1
ATOM 890 C CA . THR A 1 113 ? 24.623 -14.333 -4.522 1.00 34.41 113 THR A CA 1
ATOM 891 C C . THR A 1 113 ? 23.857 -15.456 -5.219 1.00 34.41 113 THR A C 1
ATOM 893 O O . THR A 1 113 ? 22.990 -16.103 -4.637 1.00 34.41 113 THR A O 1
ATOM 896 N N . SER A 1 114 ? 24.189 -15.724 -6.484 1.00 31.72 114 SER A N 1
ATOM 897 C CA . SER A 1 114 ? 24.193 -17.128 -6.896 1.00 31.72 114 SER A CA 1
ATOM 898 C C . SER A 1 114 ? 25.136 -17.861 -5.931 1.00 31.72 114 SER A C 1
ATOM 900 O O . SER A 1 114 ? 26.174 -17.291 -5.574 1.00 31.72 114 SER A O 1
ATOM 902 N N . PRO A 1 115 ? 24.817 -19.075 -5.450 1.00 32.56 115 PRO A N 1
ATOM 903 C CA . PRO A 1 115 ? 25.775 -19.862 -4.685 1.00 32.56 115 PRO A CA 1
ATOM 904 C C . PRO A 1 115 ? 26.961 -20.188 -5.603 1.00 32.56 115 PRO A C 1
ATOM 906 O O . PRO A 1 115 ? 26.932 -21.147 -6.369 1.00 32.56 115 PRO A O 1
ATOM 909 N N . THR A 1 116 ? 27.994 -19.348 -5.583 1.00 28.58 116 THR A N 1
ATOM 910 C CA . THR A 1 116 ? 29.180 -19.535 -6.414 1.00 28.58 116 THR A CA 1
ATOM 911 C C . THR A 1 116 ? 30.049 -20.610 -5.779 1.00 28.58 116 THR A C 1
ATOM 913 O O . THR A 1 116 ? 30.823 -20.354 -4.856 1.00 28.58 116 THR A O 1
ATOM 916 N N . ILE A 1 117 ? 29.961 -21.819 -6.335 1.00 35.00 117 ILE A N 1
ATOM 917 C CA . ILE A 1 117 ? 31.155 -22.643 -6.517 1.00 35.00 117 ILE A CA 1
ATOM 918 C C . ILE A 1 117 ? 32.127 -21.794 -7.348 1.00 35.00 117 ILE A C 1
ATOM 920 O O . ILE A 1 117 ? 31.791 -21.330 -8.434 1.00 35.00 117 ILE A O 1
ATOM 924 N N . SER A 1 118 ? 33.283 -21.521 -6.749 1.00 33.47 118 SER A N 1
ATOM 925 C CA . SER A 1 118 ? 34.356 -20.621 -7.183 1.00 33.47 118 SER A CA 1
ATOM 926 C C . SER A 1 118 ? 34.596 -20.535 -8.699 1.00 33.47 118 SER A C 1
ATOM 928 O O . SER A 1 118 ? 34.899 -21.548 -9.319 1.00 33.47 118 SER A O 1
ATOM 930 N N . SER A 1 119 ? 34.612 -19.316 -9.255 1.00 29.97 119 SER A N 1
ATOM 931 C CA . SER A 1 119 ? 35.733 -18.847 -10.092 1.00 29.97 119 SER A CA 1
ATOM 932 C C . SER A 1 119 ? 35.605 -17.360 -10.452 1.00 29.97 119 SER A C 1
ATOM 934 O O . SER A 1 119 ? 34.612 -16.921 -11.027 1.00 29.97 119 SER A O 1
ATOM 936 N N . THR A 1 120 ? 36.649 -16.617 -10.087 1.00 32.91 120 THR A N 1
ATOM 937 C CA . THR A 1 120 ? 37.096 -15.276 -10.507 1.00 32.91 120 THR A CA 1
ATOM 938 C C . THR A 1 120 ? 36.270 -14.527 -11.565 1.00 32.91 120 THR A C 1
ATOM 940 O O . THR A 1 120 ? 36.375 -14.820 -12.753 1.00 32.91 120 THR A O 1
ATOM 943 N N . ASN A 1 121 ? 35.594 -13.448 -11.159 1.00 29.00 121 ASN A N 1
ATOM 944 C CA . ASN A 1 121 ? 35.361 -12.293 -12.030 1.00 29.00 121 ASN A CA 1
ATOM 945 C C . ASN A 1 121 ? 35.272 -11.003 -11.201 1.00 29.00 121 ASN A C 1
ATOM 947 O O . ASN A 1 121 ? 34.468 -10.877 -10.283 1.00 29.00 121 ASN A O 1
ATOM 951 N N . THR A 1 122 ? 36.158 -10.060 -11.511 1.00 29.48 122 THR A N 1
ATOM 952 C CA . THR A 1 122 ? 36.305 -8.762 -10.844 1.00 29.48 122 THR A CA 1
ATOM 953 C C . THR A 1 122 ? 35.047 -7.898 -11.031 1.00 29.48 122 THR A C 1
ATOM 955 O O . THR A 1 122 ? 34.665 -7.659 -12.181 1.00 29.48 122 THR A O 1
ATOM 958 N N . PRO A 1 123 ? 34.408 -7.369 -9.967 1.00 35.72 123 PRO A N 1
ATOM 959 C CA . PRO A 1 123 ? 33.237 -6.512 -10.129 1.00 35.72 123 PRO A CA 1
ATOM 960 C C . PRO A 1 123 ? 33.616 -5.142 -10.700 1.00 35.72 123 PRO A C 1
ATOM 962 O O . PRO A 1 123 ? 34.530 -4.466 -10.221 1.00 35.72 123 PRO A O 1
ATOM 965 N N . ARG A 1 124 ? 32.890 -4.729 -11.741 1.00 32.25 124 ARG A N 1
ATOM 966 C CA . ARG A 1 124 ? 33.055 -3.454 -12.444 1.00 32.25 124 ARG A CA 1
ATOM 967 C C . ARG A 1 124 ? 32.290 -2.351 -11.694 1.00 32.25 124 ARG A C 1
ATOM 969 O O . ARG A 1 124 ? 31.078 -2.428 -11.535 1.00 32.25 124 ARG A O 1
ATOM 976 N N . LYS A 1 125 ? 33.020 -1.321 -11.263 1.00 31.16 125 LYS A N 1
ATOM 977 C CA . LYS A 1 125 ? 32.549 -0.097 -10.592 1.00 31.16 125 LYS A CA 1
ATOM 978 C C . LYS A 1 125 ? 31.490 0.647 -11.432 1.00 31.16 125 LYS A C 1
ATOM 980 O O . LYS A 1 125 ? 31.748 0.915 -12.605 1.00 31.16 125 LYS A O 1
ATOM 985 N N . ARG A 1 126 ? 30.375 1.080 -10.831 1.00 30.42 126 ARG A N 1
ATOM 986 C CA . ARG A 1 126 ? 29.625 2.274 -11.27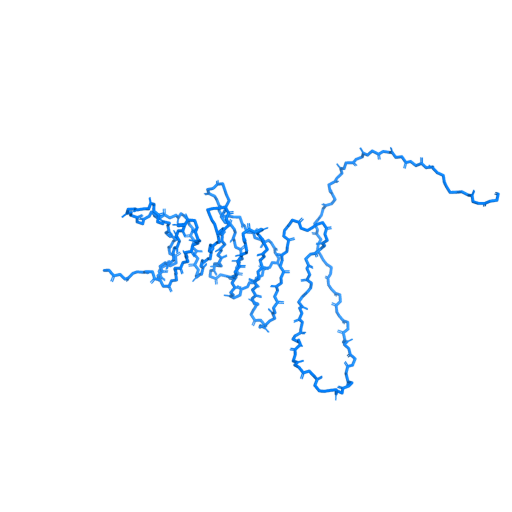3 1.00 30.42 126 ARG A CA 1
ATOM 987 C C . ARG A 1 126 ? 29.066 3.034 -10.071 1.00 30.42 126 ARG A C 1
ATOM 989 O O . ARG A 1 126 ? 28.125 2.600 -9.423 1.00 30.42 126 ARG A O 1
ATOM 996 N N . GLU A 1 127 ? 29.689 4.177 -9.808 1.00 32.16 127 GLU A N 1
ATOM 997 C CA . GLU A 1 127 ? 29.167 5.273 -8.993 1.00 32.16 127 GLU A CA 1
ATOM 998 C C . GLU A 1 127 ? 28.066 5.998 -9.782 1.00 32.16 127 GLU A C 1
ATOM 1000 O O . GLU A 1 127 ? 28.280 6.314 -10.954 1.00 32.16 127 GLU A O 1
ATOM 1005 N N . GLN A 1 128 ? 26.935 6.319 -9.145 1.00 26.61 128 GLN A N 1
ATOM 1006 C CA . GLN A 1 128 ? 26.115 7.480 -9.506 1.00 26.61 128 GLN A CA 1
ATOM 1007 C C . GLN A 1 128 ? 25.591 8.161 -8.234 1.00 26.61 128 GLN A C 1
ATOM 1009 O O . GLN A 1 128 ? 25.042 7.524 -7.341 1.00 26.61 128 GLN A O 1
ATOM 1014 N N . ILE A 1 129 ? 25.848 9.466 -8.168 1.00 36.81 129 ILE A N 1
ATOM 1015 C CA . ILE A 1 129 ? 25.595 10.407 -7.072 1.00 36.81 129 ILE A CA 1
ATOM 1016 C C . ILE A 1 129 ? 24.339 11.211 -7.417 1.00 36.81 129 ILE A C 1
ATOM 1018 O O . ILE A 1 129 ? 24.333 11.777 -8.498 1.00 36.81 129 ILE A O 1
ATOM 1022 N N . TYR A 1 130 ? 23.365 11.322 -6.505 1.00 29.39 130 TYR A N 1
ATOM 1023 C CA . TYR A 1 130 ? 22.384 12.419 -6.294 1.00 29.39 130 TYR A CA 1
ATOM 1024 C C . TYR A 1 130 ? 21.638 12.050 -4.984 1.00 29.39 130 TYR A C 1
ATOM 1026 O O . TYR A 1 130 ? 21.235 10.907 -4.849 1.00 29.39 130 TYR A O 1
ATOM 1034 N N . GLY A 1 131 ? 21.417 12.835 -3.924 1.00 29.81 131 GLY A N 1
ATOM 1035 C CA . GLY A 1 131 ? 21.620 14.240 -3.591 1.00 29.81 131 GLY A CA 1
ATOM 1036 C C . GLY A 1 131 ? 20.379 14.735 -2.830 1.00 29.81 131 GLY A C 1
ATOM 1037 O O . GLY A 1 131 ? 19.429 15.128 -3.490 1.00 29.81 131 GLY A O 1
ATOM 1038 N N . MET A 1 132 ? 20.352 14.745 -1.483 1.00 30.84 132 MET A N 1
ATOM 1039 C CA . MET A 1 132 ? 19.352 15.513 -0.707 1.00 30.84 132 MET A CA 1
ATOM 1040 C C . MET A 1 132 ? 19.931 16.119 0.586 1.00 30.84 132 MET A C 1
ATOM 1042 O O . MET A 1 132 ? 20.101 15.442 1.591 1.00 30.84 132 MET A O 1
ATOM 1046 N N . GLN A 1 133 ? 20.214 17.422 0.468 1.00 27.86 133 GLN A N 1
ATOM 1047 C CA . GLN A 1 133 ? 20.149 18.533 1.432 1.00 27.86 133 GLN A CA 1
ATOM 1048 C C . GLN A 1 133 ? 20.566 18.299 2.895 1.00 27.86 133 GLN A C 1
ATOM 1050 O O . GLN A 1 133 ? 19.866 17.677 3.691 1.00 27.86 133 GLN A O 1
ATOM 1055 N N . GLU A 1 134 ? 21.667 18.961 3.259 1.00 31.91 134 GLU A N 1
ATOM 1056 C CA . GLU A 1 134 ? 22.122 19.171 4.630 1.00 31.91 134 GLU A CA 1
ATOM 1057 C C . GLU A 1 134 ? 21.057 19.867 5.488 1.00 31.91 134 GLU A C 1
ATOM 1059 O O . GLU A 1 134 ? 20.683 21.018 5.240 1.00 31.91 134 GLU A O 1
ATOM 1064 N N . ASN A 1 135 ? 20.635 19.214 6.572 1.00 29.98 135 ASN A N 1
ATOM 1065 C CA . ASN A 1 135 ? 19.980 19.917 7.665 1.00 29.98 135 ASN A CA 1
ATOM 1066 C C . ASN A 1 135 ? 21.041 20.527 8.580 1.00 29.98 135 ASN A C 1
ATOM 1068 O O . ASN A 1 135 ? 21.683 19.858 9.390 1.00 29.98 135 ASN A O 1
ATOM 1072 N N . ARG A 1 136 ? 21.189 21.845 8.434 1.00 35.84 136 ARG A N 1
ATOM 1073 C CA . ARG A 1 136 ? 21.934 22.724 9.330 1.00 35.84 136 ARG A CA 1
ATOM 1074 C C . ARG A 1 136 ? 21.384 22.630 10.756 1.00 35.84 136 ARG A C 1
ATOM 1076 O O . ARG A 1 136 ? 20.365 23.237 11.060 1.00 35.84 136 ARG A O 1
ATOM 1083 N N . TYR A 1 137 ? 22.139 22.004 11.653 1.00 32.97 137 TYR A N 1
ATOM 1084 C CA . TYR A 1 137 ? 22.188 22.411 13.057 1.00 32.97 137 TYR A CA 1
ATOM 1085 C C . TYR A 1 137 ? 23.640 22.653 13.467 1.00 32.97 137 TYR A C 1
ATOM 1087 O O . TYR A 1 137 ? 24.402 21.758 13.812 1.00 32.97 137 TYR A O 1
ATOM 1095 N N . SER A 1 138 ? 23.996 23.933 13.407 1.00 36.34 138 SER A N 1
ATOM 1096 C CA . SER A 1 138 ? 25.143 24.534 14.075 1.00 36.34 138 SER A CA 1
ATOM 1097 C C . SER A 1 138 ? 25.124 24.206 15.571 1.00 36.34 138 SER A C 1
ATOM 1099 O O . SER A 1 138 ? 24.233 24.673 16.282 1.00 36.34 138 SER A O 1
ATOM 1101 N N . ARG A 1 139 ? 26.143 23.490 16.060 1.00 35.56 139 ARG A N 1
ATOM 1102 C CA . ARG A 1 139 ? 26.827 23.836 17.314 1.00 35.56 139 ARG A CA 1
ATOM 1103 C C . ARG A 1 139 ? 28.322 23.573 17.175 1.00 35.56 139 ARG A C 1
ATOM 1105 O O . ARG A 1 139 ? 28.763 22.451 16.966 1.00 35.56 139 ARG A O 1
ATOM 1112 N N . LYS A 1 140 ? 29.067 24.671 17.291 1.00 39.69 140 LYS A N 1
ATOM 1113 C CA . LYS A 1 140 ? 30.513 24.756 17.485 1.00 39.69 140 LYS A CA 1
ATOM 1114 C C . LYS A 1 140 ? 30.974 23.796 18.585 1.00 39.69 140 LYS A C 1
ATOM 1116 O O . LYS A 1 140 ? 30.450 23.897 19.685 1.00 39.69 140 LYS A O 1
ATOM 1121 N N . PHE A 1 141 ? 31.995 22.994 18.306 1.00 30.36 141 PHE A N 1
ATOM 1122 C CA . PHE A 1 141 ? 33.162 22.818 19.175 1.00 30.36 141 PHE A CA 1
ATOM 1123 C C . PHE A 1 141 ? 34.338 22.425 18.273 1.00 30.36 141 PHE A C 1
ATOM 1125 O O . PHE A 1 141 ? 34.387 21.326 17.731 1.00 30.36 141 PHE A O 1
ATOM 1132 N N . HIS A 1 142 ? 35.206 23.402 18.022 1.00 29.17 142 HIS A N 1
ATOM 1133 C CA . HIS A 1 142 ? 36.546 23.205 17.480 1.00 29.17 142 HIS A CA 1
ATOM 1134 C C . HIS A 1 142 ? 37.519 23.133 18.663 1.00 29.17 142 HIS A C 1
ATOM 1136 O O . HIS A 1 142 ? 37.177 23.619 19.744 1.00 29.17 142 HIS A O 1
ATOM 1142 N N . ASP A 1 143 ? 38.708 22.600 18.374 1.00 33.62 143 ASP A N 1
ATOM 1143 C CA . ASP A 1 143 ? 39.935 22.559 19.184 1.00 33.62 143 ASP A CA 1
ATOM 1144 C C . ASP A 1 143 ? 40.061 21.283 20.055 1.00 33.62 143 ASP A C 1
ATOM 1146 O O . ASP A 1 143 ? 39.169 20.954 20.827 1.00 33.62 143 ASP A O 1
ATOM 1150 N N . ILE A 1 144 ? 41.132 20.473 19.997 1.00 34.84 144 ILE A N 1
ATOM 1151 C CA . ILE A 1 144 ? 42.516 20.688 19.529 1.00 34.84 144 ILE A CA 1
ATOM 1152 C C . ILE A 1 144 ? 43.118 19.329 19.093 1.00 34.84 144 ILE A C 1
ATOM 1154 O O . ILE A 1 144 ? 42.953 18.334 19.796 1.00 34.84 144 ILE A O 1
ATOM 1158 N N . PHE A 1 145 ? 43.879 19.295 17.993 1.00 29.80 145 PHE A N 1
ATOM 1159 C CA . PHE A 1 145 ? 44.909 18.276 17.736 1.00 29.80 145 PHE A CA 1
ATOM 1160 C C . PHE A 1 145 ? 46.270 18.983 17.704 1.00 29.80 145 PHE A C 1
ATOM 1162 O O . PHE A 1 145 ? 46.484 19.828 16.841 1.00 29.80 145 PHE A O 1
ATOM 1169 N N . SER A 1 146 ? 47.194 18.606 18.586 1.00 37.56 146 SER A N 1
ATOM 1170 C CA . SER A 1 146 ? 48.626 18.540 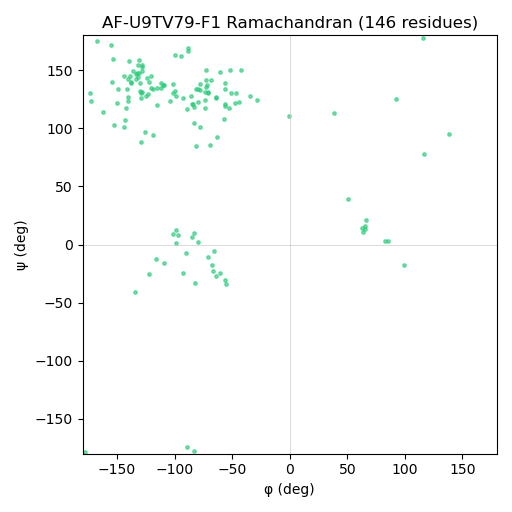18.260 1.00 37.56 146 SER A CA 1
ATOM 1171 C C . SER A 1 146 ? 49.347 17.680 19.299 1.00 37.56 146 SER A C 1
ATOM 1173 O O . SER A 1 146 ? 49.411 18.023 20.477 1.00 37.56 146 SER A O 1
ATOM 1175 N N . MET A 1 147 ? 49.858 16.534 18.849 1.00 36.31 147 MET A N 1
ATOM 1176 C CA . MET A 1 147 ? 50.976 15.856 19.500 1.00 36.31 147 MET A CA 1
ATOM 1177 C C . MET A 1 147 ? 52.258 16.648 19.211 1.00 36.31 147 MET A C 1
ATOM 1179 O O . MET A 1 147 ? 52.444 17.069 18.068 1.00 36.31 147 MET A O 1
ATOM 1183 N N . LEU A 1 148 ? 53.115 16.708 20.239 1.00 38.81 148 LEU A N 1
ATOM 1184 C CA . LEU A 1 148 ? 54.410 17.400 20.378 1.00 38.81 148 LEU A CA 1
ATOM 1185 C C . LEU A 1 148 ? 54.331 18.891 20.723 1.00 38.81 148 LEU A C 1
ATOM 1187 O O . LEU A 1 148 ? 53.822 19.685 19.907 1.00 38.81 148 LEU A O 1
#

Sequence (148 aa):
PGLLINVSVASDGTVWGVSRNRDIFRWNGKDWIQIGGKLKQIYTSSESSVVGIDINNNVLQYKDGQWLQYKDIKLENVAISIDNNLWGIDSMEEIYMFQPNSTTSPLIPTSSTSPTISSTNTPRKREQIYGMQENRYSRKFHDIFSML

Secondary structure (DSSP, 8-state):
---EEEEEE-TTS-EEEEETT--EEEE-SSSEEEESS--SEEEEEETTEEEEE-TT-EEEEEETTEEEEEEEEE-SEEEE-TT--EEEE-TT--EEEE-TT-SS-PPP---------S---PPPP-----------------------

Mean predicted aligned error: 13.18 Å

Solvent-accessible surface area (backbone atoms only — not comparable to full-atom values): 9373 Å² total; per-residue (Å²): 140,88,57,66,74,39,69,26,67,20,90,83,68,40,34,40,33,22,28,80,88,18,42,30,32,37,54,77,89,83,52,76,43,79,44,90,69,60,28,73,43,55,30,39,38,32,86,82,26,33,39,34,25,30,92,84,22,42,36,31,35,51,51,98,93,40,79,44,71,54,78,100,49,58,31,74,44,72,47,55,37,76,88,53,39,33,39,33,27,30,93,82,70,47,43,43,46,41,43,82,84,49,96,55,76,64,54,72,63,62,75,74,83,62,90,72,78,85,79,93,77,86,85,80,88,81,90,85,89,88,87,84,80,88,82,86,76,92,74,91,82,82,88,85,88,78,88,131

Radius of gyration: 20.6 Å; Cα contacts (8 Å, |Δi|>4): 262; chains: 1; bounding box: 73×47×34 Å

pLDDT: mean 74.61, std 27.88, range [26.61, 98.62]

Foldseek 3Di:
DDFFPEKEAAPVGWIKTAGPQQWIWTDPPPDTDTADDGFPYWYAHDPQFIWGAHPQQWIWTDDPSDTDTDPPDGFPDWYAHPQGWIWGAHPVRFIFIARPPDPDHGDDTPPDPPVDPDDDDDDDDDDDDDDDDDDDDDDDDDDDDDDD

InterPro domains:
  IPR006624 Beta-propeller repeat TECPR [PF19193] (2-58)
  IPR006624 Beta-propeller repeat TECPR [SM00706] (1-29)
  IPR006624 Beta-propeller repeat TECPR [SM00706] (30-64)

Nearest PDB structures (foldseek):
  5fsc-assembly1_B  TM=8.964E-01  e=3.387E-09  Laccaria bicolor S238N-H82
  5fsb-assembly1_B  TM=9.079E-01  e=5.786E-09  Laccaria bicolor S238N-H82
  5fsb-assembly1_A-1  TM=8.994E-01  e=4.196E-09  Laccaria bicolor S238N-H82
  4rus-assembly3_E  TM=8.276E-01  e=2.586E-06  Cyprinus carpio
  7xfp-assembly4_D  TM=8.326E-01  e=1.155E-02  Helicobacter pylori

Organism: Rhizophagus irregularis (strain DAOM 181602 / DAOM 197198 / MUCL 43194) (NCBI:txid747089)